Protein AF-A1WV33-F1 (afdb_monomer)

Organism: Halorhodospira halophila (strain DSM 244 / SL1) (NCBI:txid349124)

InterPro domains:
  IPR001584 Integrase, catalytic core [PF13333] (1-32)

Mean predicted aligned error: 4.52 Å

Solvent-accessible surface area (backbone atoms only — not comparable to full-atom values): 2138 Å² total; per-residue (Å²): 112,72,61,63,51,48,49,44,42,66,70,49,46,58,51,64,44,61,31,73,92,62,74,60,28,20,59,60,60,45,53,60,61,68,76,107

pLDDT: mean 87.81, std 6.67, range [57.12, 94.0]

Structure (mmCIF, N/CA/C/O backbone):
data_AF-A1WV33-F1
#
_entry.id   AF-A1WV33-F1
#
loop_
_atom_site.group_PDB
_atom_site.id
_atom_site.type_symbol
_atom_site.label_atom_id
_atom_site.label_alt_id
_atom_site.label_comp_id
_atom_site.label_asym_id
_atom_site.label_entity_id
_atom_site.label_seq_id
_atom_site.pdbx_PDB_ins_code
_atom_site.Cartn_x
_atom_site.Cartn_y
_atom_site.Cartn_z
_atom_site.occupancy
_atom_site.B_iso_or_equiv
_atom_site.auth_seq_id
_atom_site.auth_comp_id
_atom_site.auth_asym_id
_atom_site.auth_atom_id
_atom_site.pdbx_PDB_model_num
ATOM 1 N N . MET A 1 1 ? 13.198 -1.097 -18.498 1.00 71.06 1 MET A N 1
ATOM 2 C CA . MET A 1 1 ? 12.757 -2.204 -17.610 1.00 71.06 1 MET A CA 1
ATOM 3 C C . MET A 1 1 ? 12.559 -1.744 -16.167 1.00 71.06 1 MET A C 1
ATOM 5 O O . MET A 1 1 ? 11.492 -1.986 -15.628 1.00 71.06 1 MET A O 1
ATOM 9 N N . ARG A 1 2 ? 13.527 -1.046 -15.550 1.00 83.25 2 ARG A N 1
ATOM 10 C CA . ARG A 1 2 ? 13.412 -0.548 -14.164 1.00 83.25 2 ARG A CA 1
ATOM 11 C C . ARG A 1 2 ? 12.255 0.439 -13.943 1.00 83.25 2 ARG A C 1
ATOM 13 O O . ARG A 1 2 ? 11.599 0.357 -12.916 1.00 83.25 2 ARG A O 1
ATOM 20 N N . GLU A 1 3 ? 11.984 1.314 -14.911 1.00 90.06 3 GLU A N 1
ATOM 21 C CA . GLU A 1 3 ? 10.887 2.293 -14.826 1.00 90.06 3 GLU A CA 1
ATOM 22 C C . GLU A 1 3 ? 9.508 1.633 -14.872 1.00 90.06 3 GLU A C 1
ATOM 24 O O . GLU A 1 3 ? 8.700 1.881 -13.992 1.00 90.06 3 GLU A O 1
ATOM 29 N N . ALA A 1 4 ? 9.277 0.706 -15.806 1.00 92.31 4 ALA A N 1
ATOM 30 C CA . ALA A 1 4 ? 8.012 -0.030 -15.888 1.00 92.31 4 ALA A CA 1
ATOM 31 C C . ALA A 1 4 ? 7.712 -0.838 -14.610 1.00 92.31 4 ALA A C 1
ATOM 33 O O . ALA A 1 4 ? 6.568 -0.935 -14.179 1.00 92.31 4 ALA A O 1
ATOM 34 N N . VAL A 1 5 ? 8.748 -1.401 -13.976 1.00 92.31 5 VAL A N 1
ATOM 35 C CA . VAL A 1 5 ? 8.604 -2.106 -12.693 1.00 92.31 5 VAL A CA 1
ATOM 36 C C . VAL A 1 5 ? 8.295 -1.128 -11.559 1.00 92.31 5 VAL A C 1
ATOM 38 O O . VAL A 1 5 ? 7.438 -1.419 -10.733 1.00 92.31 5 VAL A O 1
ATOM 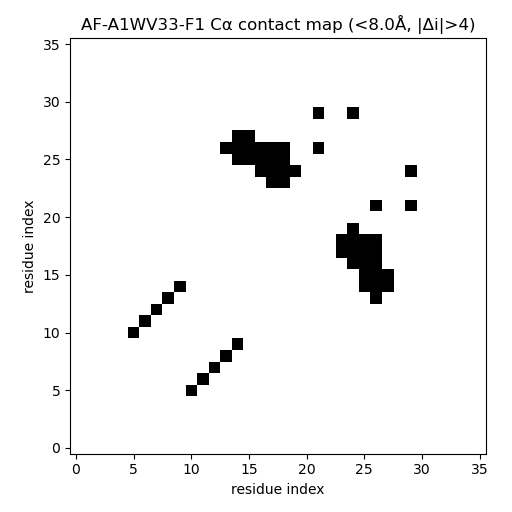41 N N . PHE A 1 6 ? 8.958 0.029 -11.522 1.00 94.00 6 PHE A N 1
ATOM 42 C CA . PHE A 1 6 ? 8.687 1.063 -10.524 1.00 94.00 6 PHE A CA 1
ATOM 43 C C . PHE A 1 6 ? 7.258 1.603 -10.644 1.00 94.00 6 PHE A C 1
ATOM 45 O O . PHE A 1 6 ? 6.536 1.649 -9.654 1.00 94.00 6 PHE A O 1
ATOM 52 N N . GLU A 1 7 ? 6.825 1.929 -11.861 1.00 93.94 7 GLU A N 1
ATOM 53 C CA . GLU A 1 7 ? 5.469 2.401 -12.141 1.00 93.94 7 GLU A CA 1
ATOM 54 C C . GLU A 1 7 ? 4.418 1.354 -11.760 1.00 93.94 7 GLU A C 1
ATOM 56 O O . GLU A 1 7 ? 3.423 1.679 -11.118 1.00 93.94 7 GLU A O 1
ATOM 61 N N . TYR A 1 8 ? 4.661 0.079 -12.071 1.00 93.31 8 TYR A N 1
ATOM 62 C CA . TYR A 1 8 ? 3.769 -0.999 -11.655 1.00 93.31 8 TYR A CA 1
ATOM 63 C C . TYR A 1 8 ? 3.704 -1.146 -10.127 1.00 93.31 8 TYR A C 1
ATOM 65 O O . TYR A 1 8 ? 2.615 -1.297 -9.568 1.00 93.31 8 TYR A O 1
ATOM 73 N N . ILE A 1 9 ? 4.849 -1.092 -9.437 1.00 92.62 9 ILE A N 1
ATOM 74 C CA . ILE A 1 9 ? 4.905 -1.248 -7.979 1.00 92.62 9 ILE A CA 1
ATOM 75 C C . ILE A 1 9 ? 4.215 -0.071 -7.276 1.00 92.62 9 ILE A C 1
ATOM 77 O O . ILE A 1 9 ? 3.324 -0.297 -6.461 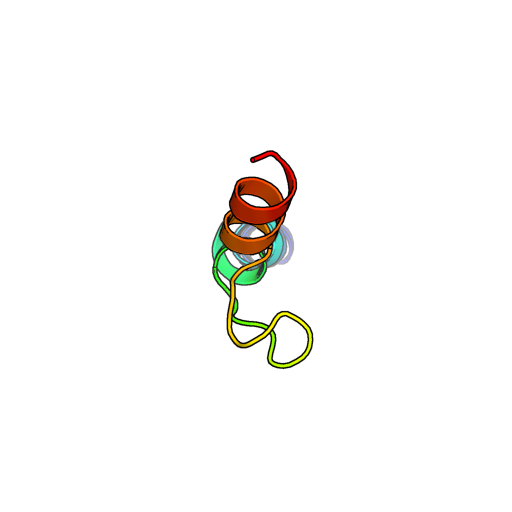1.00 92.62 9 ILE A O 1
ATOM 81 N N . GLU A 1 10 ? 4.569 1.167 -7.613 1.00 90.94 10 GLU A N 1
ATOM 82 C CA . GLU A 1 10 ? 4.076 2.370 -6.927 1.00 90.94 10 GLU A CA 1
ATOM 83 C C . GLU A 1 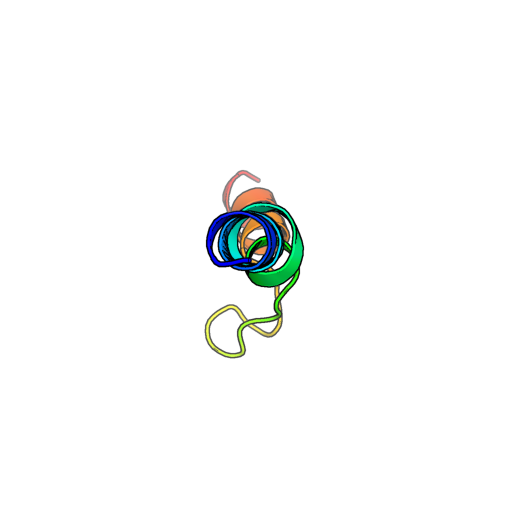10 ? 2.688 2.811 -7.410 1.00 90.94 10 GLU A C 1
ATOM 85 O O . 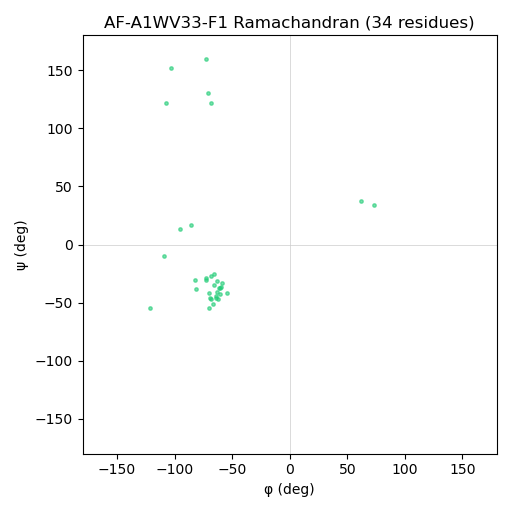GLU A 1 10 ? 1.844 3.250 -6.626 1.00 90.94 10 GLU A O 1
ATOM 90 N N . GLY A 1 11 ? 2.433 2.698 -8.712 1.00 86.62 11 GLY A N 1
ATOM 91 C CA . GLY A 1 11 ? 1.202 3.167 -9.341 1.00 86.62 11 GLY A CA 1
ATOM 92 C C . GLY A 1 11 ? 0.042 2.184 -9.226 1.00 86.62 11 GLY A C 1
ATOM 93 O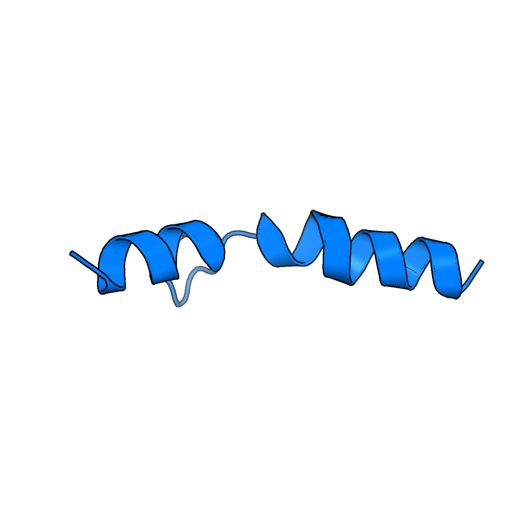 O . GLY A 1 11 ? -1.108 2.616 -9.148 1.00 86.62 11 GLY A O 1
ATOM 94 N N . TYR A 1 12 ? 0.320 0.877 -9.190 1.00 88.88 12 TYR A N 1
ATOM 95 C CA . TYR A 1 12 ? -0.723 -0.151 -9.204 1.00 88.88 12 TYR A CA 1
ATOM 96 C C . TYR A 1 12 ? -0.679 -1.077 -7.986 1.00 88.88 12 TYR A C 1
ATOM 98 O O . TYR A 1 12 ? -1.679 -1.216 -7.279 1.00 88.88 12 TYR A O 1
ATOM 106 N N . TYR A 1 13 ? 0.462 -1.713 -7.717 1.00 91.44 13 TYR A N 1
ATOM 107 C CA . TYR A 1 13 ? 0.546 -2.778 -6.719 1.00 91.44 13 TYR A CA 1
ATOM 108 C C . TYR A 1 13 ? 0.403 -2.259 -5.282 1.00 91.44 13 TYR A C 1
ATOM 110 O O . TYR A 1 13 ? -0.486 -2.709 -4.559 1.00 91.44 13 TYR A O 1
ATOM 118 N N . ASN A 1 14 ? 1.219 -1.285 -4.869 1.00 89.75 14 ASN A N 1
ATOM 119 C CA . ASN A 1 14 ? 1.239 -0.777 -3.494 1.00 89.75 14 ASN A CA 1
ATOM 120 C C . ASN A 1 14 ? -0.089 -0.128 -3.083 1.00 89.75 14 ASN A C 1
ATOM 122 O O . ASN A 1 14 ? -0.502 -0.275 -1.937 1.00 89.75 14 ASN A O 1
ATOM 126 N N . ARG A 1 15 ? -0.811 0.486 -4.028 1.00 86.50 15 ARG A N 1
ATOM 127 C CA . ARG A 1 15 ? -2.137 1.078 -3.783 1.00 86.50 15 ARG A CA 1
ATOM 128 C C . ARG A 1 15 ? -3.226 0.051 -3.486 1.00 86.50 15 ARG A C 1
ATOM 130 O O . ARG A 1 15 ? -4.198 0.377 -2.827 1.00 86.50 15 ARG A O 1
ATOM 137 N N . ARG A 1 16 ? -3.092 -1.180 -3.989 1.00 88.38 16 ARG A N 1
ATOM 138 C CA . ARG A 1 16 ? -4.126 -2.233 -3.900 1.00 88.38 16 ARG A CA 1
ATOM 139 C C . ARG A 1 16 ? -3.747 -3.362 -2.948 1.00 88.38 16 ARG A C 1
ATOM 141 O O . ARG A 1 16 ? -4.561 -4.242 -2.669 1.00 88.38 16 ARG A O 1
ATOM 148 N N . ARG A 1 17 ? -2.498 -3.386 -2.486 1.00 91.75 17 ARG A N 1
ATOM 149 C CA . ARG A 1 17 ? -1.981 -4.439 -1.621 1.00 91.75 17 ARG A CA 1
ATOM 150 C C . ARG A 1 17 ? -2.641 -4.356 -0.250 1.00 91.75 17 ARG A C 1
ATOM 152 O O . ARG A 1 17 ? -2.504 -3.363 0.456 1.00 91.75 17 ARG A O 1
ATOM 159 N N . LEU A 1 18 ? -3.289 -5.446 0.148 1.00 91.94 18 LEU A N 1
ATOM 160 C CA . LEU A 1 18 ? -3.863 -5.564 1.480 1.00 91.94 18 LEU A CA 1
ATOM 161 C C . LEU A 1 18 ? -2.755 -5.707 2.521 1.00 91.94 18 LEU A C 1
ATOM 163 O O . LEU A 1 18 ? -1.861 -6.550 2.387 1.00 91.94 18 LEU A O 1
ATOM 167 N N . HIS A 1 19 ? -2.840 -4.903 3.573 1.00 89.69 19 HIS A N 1
ATOM 168 C CA . HIS A 1 19 ? -1.926 -4.966 4.703 1.00 89.69 19 HIS A CA 1
ATOM 169 C C . HIS A 1 19 ? -2.631 -5.567 5.916 1.00 89.69 19 HIS A C 1
ATOM 171 O O . HIS A 1 19 ? -3.619 -5.025 6.408 1.00 89.69 19 HIS A O 1
ATOM 177 N N . SER A 1 20 ? -2.100 -6.668 6.450 1.00 89.75 20 SER A N 1
ATOM 178 C CA . SER A 1 20 ? -2.619 -7.293 7.677 1.00 89.75 20 SER A CA 1
ATOM 179 C C . SER A 1 20 ? -2.579 -6.336 8.873 1.00 89.75 20 SER A C 1
ATOM 181 O O . SER A 1 20 ? -3.486 -6.342 9.698 1.00 89.75 20 SER A O 1
ATOM 183 N N . THR A 1 21 ? -1.582 -5.449 8.919 1.00 87.38 21 THR A N 1
ATOM 184 C CA . THR A 1 21 ? -1.459 -4.371 9.913 1.00 87.38 21 THR A CA 1
ATOM 185 C C . THR A 1 21 ? -2.560 -3.316 9.804 1.00 87.38 21 THR A C 1
ATOM 187 O O . THR A 1 21 ? -2.877 -2.679 10.800 1.00 87.38 21 THR A O 1
ATOM 190 N N . LEU A 1 22 ? -3.157 -3.147 8.620 1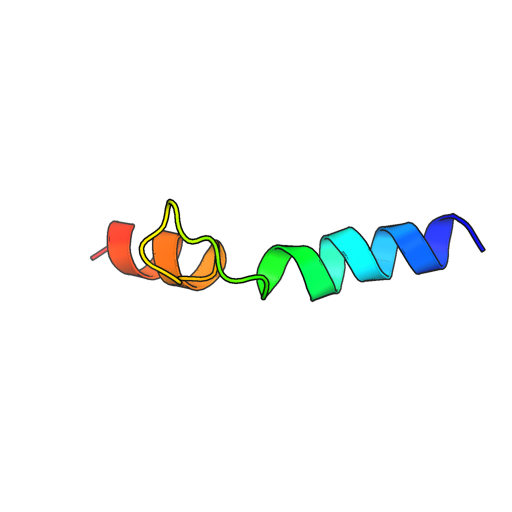.00 86.25 22 LEU A N 1
ATOM 191 C CA . LEU A 1 22 ? -4.29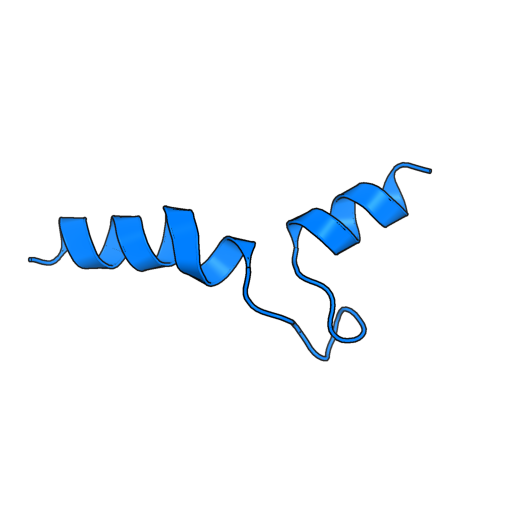6 -2.256 8.374 1.00 86.25 22 LEU A CA 1
ATOM 192 C C . LEU A 1 22 ? -5.636 -3.012 8.448 1.00 86.25 22 LEU A C 1
ATOM 194 O O . LEU A 1 22 ? -6.656 -2.504 7.998 1.00 86.25 22 LEU A O 1
ATOM 198 N N . GLY A 1 23 ? -5.652 -4.245 8.968 1.00 89.81 23 GLY A N 1
ATOM 199 C CA . GLY A 1 23 ? -6.864 -5.065 9.031 1.00 89.81 23 GLY A CA 1
ATOM 200 C C . GLY A 1 23 ? -7.297 -5.622 7.674 1.00 89.81 23 GLY A C 1
ATOM 201 O O . GLY A 1 2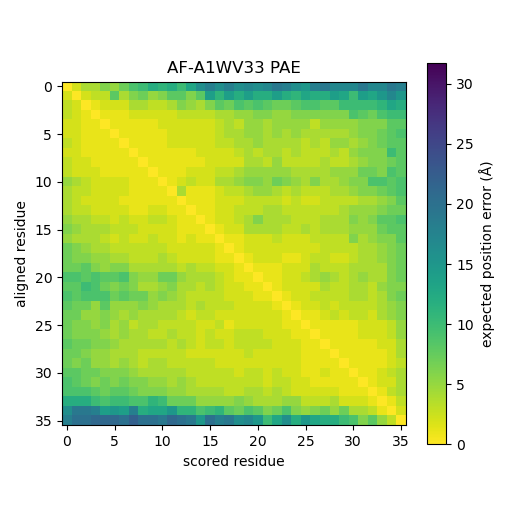3 ? -8.490 -5.754 7.425 1.00 89.81 23 GLY A O 1
ATOM 202 N N . TYR A 1 24 ? -6.332 -5.949 6.806 1.00 89.75 24 TYR A N 1
ATOM 203 C CA . TYR A 1 24 ? -6.563 -6.383 5.422 1.00 89.75 24 TYR A CA 1
ATOM 204 C C . TYR A 1 24 ? -7.249 -5.322 4.561 1.00 89.75 24 TYR A C 1
ATOM 206 O O . TYR A 1 24 ? -8.057 -5.640 3.694 1.00 89.75 24 TYR A O 1
ATOM 214 N N . LEU A 1 25 ? -6.890 -4.062 4.786 1.00 89.69 25 LEU A N 1
ATOM 215 C CA . LEU A 1 25 ? -7.266 -2.943 3.932 1.00 89.69 25 LEU A CA 1
ATOM 216 C C . LEU A 1 25 ? -6.086 -2.537 3.058 1.00 89.69 25 LEU A C 1
ATOM 218 O O . LEU A 1 25 ? -4.921 -2.738 3.430 1.00 89.69 25 LEU A O 1
ATOM 222 N N . SER A 1 26 ? -6.399 -1.983 1.891 1.00 91.12 26 SER A N 1
ATOM 223 C CA . SER A 1 26 ? -5.412 -1.247 1.114 1.00 91.12 26 SER A CA 1
ATOM 224 C C . SER A 1 26 ? -5.123 0.106 1.784 1.00 91.12 26 SER A C 1
ATOM 226 O O . SER A 1 26 ? -5.937 0.567 2.589 1.00 91.12 26 SER A O 1
ATOM 228 N N . PRO A 1 27 ? -3.980 0.750 1.492 1.00 87.44 27 PRO A N 1
ATOM 229 C CA . PRO A 1 27 ? -3.695 2.089 2.004 1.00 87.44 27 PRO A CA 1
ATOM 230 C C . PRO A 1 27 ? -4.807 3.095 1.673 1.00 87.44 27 PRO A C 1
ATOM 232 O O . PRO A 1 27 ? -5.235 3.825 2.557 1.00 87.44 27 PRO A O 1
ATOM 235 N N . ASP A 1 28 ? -5.338 3.043 0.448 1.00 87.56 28 ASP A N 1
ATOM 236 C CA . ASP A 1 28 ? -6.413 3.921 -0.037 1.00 87.56 28 ASP A CA 1
ATOM 237 C C . ASP A 1 28 ? -7.717 3.700 0.761 1.00 87.56 28 ASP A C 1
ATOM 239 O O . ASP A 1 28 ? -8.321 4.641 1.277 1.00 87.56 28 ASP A O 1
ATOM 243 N N . ASP A 1 29 ? -8.101 2.432 0.972 1.00 87.38 29 ASP A N 1
ATOM 244 C CA . ASP A 1 29 ? -9.280 2.070 1.777 1.00 87.38 29 ASP A CA 1
ATOM 245 C C . ASP A 1 29 ? -9.117 2.451 3.257 1.00 87.38 29 ASP A C 1
ATOM 247 O O . ASP A 1 29 ? -10.087 2.792 3.942 1.00 87.38 29 ASP A O 1
ATOM 251 N N . TYR A 1 30 ? -7.893 2.350 3.774 1.00 89.50 30 TYR A N 1
ATOM 252 C CA . TYR A 1 30 ? -7.572 2.721 5.145 1.00 89.50 30 TYR A CA 1
ATOM 253 C C . TYR A 1 30 ? -7.664 4.240 5.345 1.00 89.50 30 TYR A C 1
ATOM 255 O O . TYR A 1 30 ? -8.300 4.685 6.302 1.00 89.50 30 TYR A O 1
ATOM 263 N N . GLU A 1 31 ? -7.105 5.038 4.430 1.00 87.50 31 GLU A N 1
ATOM 264 C CA . GLU A 1 31 ? -7.207 6.504 4.451 1.00 87.50 31 GLU A CA 1
ATOM 265 C C . GLU A 1 31 ? -8.658 6.983 4.292 1.00 87.50 31 GLU A C 1
ATOM 267 O O . GLU A 1 31 ? -9.103 7.865 5.030 1.00 87.50 31 GLU A O 1
ATOM 272 N N . ALA A 1 32 ? -9.439 6.355 3.406 1.00 88.75 32 ALA A N 1
ATOM 273 C CA . ALA A 1 32 ? -10.861 6.660 3.237 1.00 88.75 32 ALA A CA 1
ATOM 274 C C . ALA A 1 32 ? -11.672 6.427 4.526 1.00 88.75 32 ALA A C 1
ATOM 276 O O . ALA A 1 32 ? -12.565 7.210 4.852 1.00 88.75 32 ALA A O 1
ATOM 277 N N . ARG A 1 33 ? -11.341 5.374 5.287 1.00 87.56 33 ARG A N 1
ATOM 278 C CA . ARG A 1 33 ? -11.965 5.080 6.588 1.00 87.56 33 ARG A CA 1
ATOM 279 C C . ARG A 1 33 ? -11.533 6.023 7.706 1.00 87.56 33 ARG A C 1
ATOM 281 O O . ARG A 1 33 ? -12.317 6.242 8.623 1.00 87.56 33 ARG A O 1
ATOM 288 N N . LEU A 1 34 ? -10.309 6.549 7.654 1.00 87.19 34 LEU A N 1
ATOM 289 C CA . LEU A 1 34 ? -9.800 7.493 8.652 1.00 87.19 34 LEU A CA 1
ATOM 290 C C . LEU A 1 34 ? -10.441 8.886 8.519 1.00 87.19 34 LEU A C 1
ATOM 292 O O . LEU A 1 34 ? -10.581 9.585 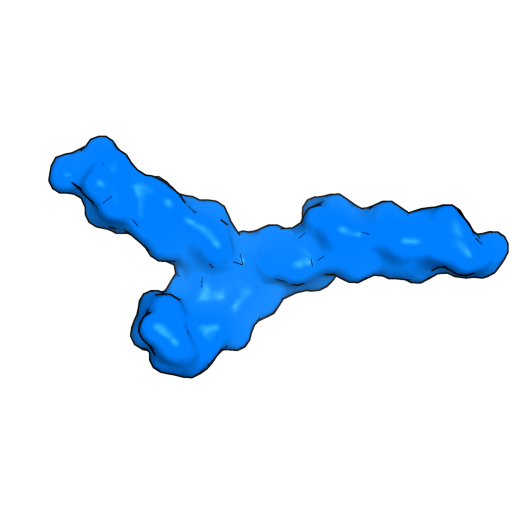9.516 1.00 87.19 34 LEU A O 1
ATOM 296 N N . ASN A 1 35 ? -10.845 9.274 7.308 1.00 78.75 35 ASN A N 1
ATOM 297 C CA . ASN A 1 35 ? -11.425 10.588 7.005 1.00 78.75 35 ASN A CA 1
ATOM 298 C C . ASN A 1 35 ? -12.955 10.687 7.231 1.00 78.75 35 ASN A C 1
ATOM 300 O O . ASN A 1 35 ? -13.581 11.596 6.683 1.00 78.75 35 ASN A O 1
ATOM 304 N N . SER A 1 36 ? -13.564 9.759 7.983 1.00 57.12 36 SER A N 1
ATOM 305 C CA . SER A 1 36 ? -15.014 9.719 8.278 1.00 57.12 36 SER A CA 1
ATOM 306 C C . SER A 1 36 ? -15.363 10.198 9.685 1.00 57.12 36 SER A C 1
ATOM 308 O O . SER A 1 36 ? -14.569 9.933 10.614 1.00 57.12 36 SER A O 1
#

Foldseek 3Di:
DVVVVVCCVPVPVLQQQQDVVLVRGRPVRSVVVVVD

Sequence (36 aa):
MREAVFEYIEGYYNRRRLHSTLGYLSPDDYEARLNS

Radius of gyration: 11.83 Å; Cα contacts (8 Å, |Δi|>4): 27; chains: 1; bounding box: 28×18×28 Å

Secondary structure (DSSP, 8-state):
-HHHHHHIIIIIIHHH--BGGGTSB-HHHHHHHHT-